Protein AF-A0A0B2UIR7-F1 (afdb_monomer)

InterPro domains:
  IPR007590 Saf4/Yju2 protein [PF04502] (21-129)
  IPR007590 Saf4/Yju2 protein [PTHR12111] (20-133)

Sequence (155 aa):
MHQRSSPVNTTTARPRGSPTRLATPFTLKCLKCSTYIHKNKRHNAFKETAHGKDYLGVPSYRFNIKCTACKQTLSILTDPKNGTYIPESGCVKVEEQLSPSLEKTADMNQNSSNRLRSESNMKDQISTLLEQSRHVSSASARLDHKDRNKDKQSS

Secondary structure (DSSP, 8-state):
----PPP-----PPPSSEEEEEE-SS-EEETTT--EE-TT-EEEEEEEEEEEEEETTEEEEEEEEE-TTT--EEEEEEETTTTEEEEEESEEEPP----TTSTTSHHHHHHHHHHHHHHHHHHHHHHHHHHHHHHHHHHHHHHHHHHHHHHTT--

Radius of gyration: 34.36 Å; Cα contacts (8 Å, |Δi|>4): 184; chains: 1; bounding box: 39×117×74 Å

Organism: NCBI:txid1354746

Structure (mmCIF, N/CA/C/O backbone):
data_AF-A0A0B2UIR7-F1
#
_entry.id   AF-A0A0B2UIR7-F1
#
loop_
_atom_site.group_PDB
_atom_site.id
_atom_site.type_symbol
_atom_site.label_atom_id
_atom_site.label_alt_id
_atom_site.label_comp_id
_atom_site.label_asym_id
_atom_site.label_entity_id
_atom_site.label_seq_id
_atom_site.pdbx_PDB_ins_code
_atom_site.Cartn_x
_atom_site.Cartn_y
_atom_site.Cartn_z
_atom_site.occupancy
_atom_site.B_iso_or_equiv
_atom_site.auth_seq_id
_atom_site.auth_comp_id
_atom_site.auth_asym_id
_atom_site.auth_atom_id
_atom_site.pdbx_PDB_model_num
ATOM 1 N N . MET A 1 1 ? 10.060 -43.716 30.519 1.00 54.44 1 MET A N 1
ATOM 2 C CA . MET A 1 1 ? 11.046 -42.768 29.955 1.00 54.44 1 MET A CA 1
ATOM 3 C C . MET A 1 1 ? 10.392 -42.062 28.775 1.00 54.44 1 MET A C 1
ATOM 5 O O . MET A 1 1 ? 10.332 -42.625 27.693 1.00 54.44 1 MET A O 1
ATOM 9 N N . HIS A 1 2 ? 9.784 -40.896 29.002 1.00 55.81 2 HIS A N 1
ATOM 10 C CA . HIS A 1 2 ? 9.060 -40.167 27.956 1.00 55.81 2 HIS A CA 1
ATOM 11 C C . HIS A 1 2 ? 10.042 -39.253 27.221 1.00 55.81 2 HIS A C 1
ATOM 13 O O . HIS A 1 2 ? 10.431 -38.212 27.751 1.00 55.81 2 HIS A O 1
ATOM 19 N N . GLN A 1 3 ? 10.476 -39.669 26.031 1.00 53.94 3 GLN A N 1
ATOM 20 C CA . GLN A 1 3 ? 11.305 -38.843 25.158 1.00 53.94 3 GLN A CA 1
ATOM 21 C C . GLN A 1 3 ? 10.465 -37.656 24.674 1.00 53.94 3 GLN A C 1
ATOM 23 O O . GLN A 1 3 ? 9.555 -37.806 23.863 1.00 53.94 3 GLN A O 1
ATOM 28 N N . ARG A 1 4 ? 10.733 -36.472 25.231 1.00 56.69 4 ARG A N 1
ATOM 29 C CA . ARG A 1 4 ? 10.180 -35.207 24.745 1.00 56.69 4 ARG A CA 1
ATOM 30 C C . ARG A 1 4 ? 10.910 -34.868 23.451 1.00 56.69 4 ARG A C 1
ATOM 32 O O . ARG A 1 4 ? 12.062 -34.449 23.487 1.00 56.69 4 ARG A O 1
ATOM 39 N N . SER A 1 5 ? 10.250 -35.093 22.324 1.00 58.84 5 SER A N 1
ATOM 40 C CA . SER A 1 5 ? 10.727 -34.690 21.005 1.00 58.84 5 SER A CA 1
ATOM 41 C C . SER A 1 5 ? 10.967 -33.176 20.980 1.00 58.84 5 SER A C 1
ATOM 43 O O . SER A 1 5 ? 10.061 -32.395 21.276 1.00 58.84 5 SER A O 1
ATOM 45 N N . SER A 1 6 ? 12.193 -32.766 20.661 1.00 63.50 6 SER A N 1
ATOM 46 C CA . SER A 1 6 ? 12.603 -31.364 20.525 1.00 63.50 6 SER A CA 1
ATOM 47 C C . SER A 1 6 ? 11.784 -30.630 19.450 1.00 63.50 6 SER A C 1
ATOM 49 O O . SER A 1 6 ? 11.455 -31.233 18.426 1.00 63.50 6 SER A O 1
ATOM 51 N N . PRO A 1 7 ? 11.471 -29.331 19.620 1.00 62.72 7 PRO A N 1
ATOM 52 C CA . PRO A 1 7 ? 10.740 -28.579 18.609 1.00 62.72 7 PRO A CA 1
ATOM 53 C C . PRO A 1 7 ? 11.620 -28.346 17.373 1.00 62.72 7 PRO A C 1
ATOM 55 O O . PRO A 1 7 ? 12.750 -27.868 17.477 1.00 62.72 7 PRO A O 1
ATOM 58 N N . VAL A 1 8 ? 11.080 -28.665 16.193 1.00 58.31 8 VAL A N 1
ATOM 59 C CA . VAL A 1 8 ? 11.652 -28.305 14.889 1.00 58.31 8 VAL A CA 1
ATOM 60 C C . VAL A 1 8 ? 11.811 -26.786 14.827 1.00 58.31 8 VAL A C 1
ATOM 62 O O . VAL A 1 8 ? 10.837 -26.030 14.859 1.00 58.31 8 VAL A O 1
ATOM 65 N N . ASN A 1 9 ? 13.063 -26.336 14.753 1.00 51.16 9 ASN A N 1
ATOM 66 C CA . ASN A 1 9 ? 13.407 -24.947 14.507 1.00 51.16 9 ASN A CA 1
ATOM 67 C C . ASN A 1 9 ? 12.990 -24.611 13.069 1.00 51.16 9 ASN A C 1
ATOM 69 O O . ASN A 1 9 ? 13.709 -24.898 12.112 1.00 51.16 9 ASN A O 1
ATOM 73 N N . THR A 1 10 ? 11.780 -24.071 12.916 1.00 49.44 10 THR A N 1
ATOM 74 C CA . THR A 1 10 ? 11.278 -23.588 11.630 1.00 49.44 10 THR A CA 1
ATOM 75 C C . THR A 1 10 ? 12.138 -22.396 11.249 1.00 49.44 10 THR A C 1
ATOM 77 O O . THR A 1 10 ? 12.001 -21.318 11.822 1.00 49.44 10 THR A O 1
ATOM 80 N N . THR A 1 11 ? 13.067 -22.600 10.319 1.00 49.75 11 THR A N 1
ATOM 81 C CA . THR A 1 11 ? 13.964 -21.569 9.805 1.00 49.75 11 THR A CA 1
ATOM 82 C C . THR A 1 11 ? 13.111 -20.469 9.171 1.00 49.75 11 THR A C 1
ATOM 84 O O . THR A 1 11 ? 12.713 -20.557 8.011 1.00 49.75 11 THR A O 1
ATOM 87 N N . THR A 1 12 ? 12.761 -19.435 9.937 1.00 54.38 12 THR A N 1
ATOM 88 C CA . THR A 1 12 ? 12.086 -18.249 9.413 1.00 54.38 12 THR A CA 1
ATOM 89 C C . THR A 1 12 ? 13.081 -17.526 8.518 1.00 54.38 12 THR A C 1
ATOM 91 O O . THR A 1 12 ? 13.896 -16.735 8.995 1.00 54.38 12 THR A O 1
ATOM 94 N N . ALA A 1 13 ? 13.061 -17.852 7.225 1.00 59.53 13 ALA A N 1
ATOM 95 C CA . ALA A 1 13 ? 13.861 -17.181 6.217 1.00 59.53 13 ALA A CA 1
ATOM 96 C C . ALA A 1 13 ? 13.640 -15.668 6.340 1.00 59.53 13 ALA A C 1
ATOM 98 O O . ALA A 1 13 ? 12.508 -15.179 6.280 1.00 59.53 13 ALA A O 1
ATOM 99 N N . ARG A 1 14 ? 14.728 -14.927 6.572 1.00 62.62 14 ARG A N 1
ATOM 100 C CA . ARG A 1 14 ? 14.702 -13.468 6.674 1.00 62.62 14 ARG A CA 1
ATOM 101 C C . ARG A 1 14 ? 14.051 -12.909 5.401 1.00 62.62 14 ARG A C 1
ATOM 103 O O . ARG A 1 14 ? 14.440 -13.335 4.311 1.00 62.62 14 ARG A O 1
ATOM 110 N N . PRO A 1 15 ? 13.076 -11.986 5.503 1.00 65.88 15 PRO A N 1
ATOM 111 C CA . PRO A 1 15 ? 12.428 -11.425 4.324 1.00 65.88 15 PRO A CA 1
ATOM 112 C C . PRO A 1 15 ? 13.494 -10.835 3.398 1.00 65.88 15 PRO A C 1
ATOM 114 O O . PRO A 1 15 ? 14.312 -10.019 3.829 1.00 65.88 15 PRO A O 1
ATOM 117 N N . ARG A 1 16 ? 13.520 -11.294 2.142 1.00 75.44 16 ARG A N 1
ATOM 118 C CA . ARG A 1 16 ? 14.488 -10.848 1.136 1.00 75.44 16 ARG A CA 1
ATOM 119 C C . ARG A 1 16 ? 14.103 -9.448 0.675 1.00 75.44 16 ARG A C 1
ATOM 121 O O . ARG A 1 16 ? 13.338 -9.282 -0.263 1.00 75.44 16 ARG A O 1
ATOM 128 N N . GLY A 1 17 ? 14.562 -8.434 1.397 1.00 86.62 17 GLY A N 1
ATOM 129 C CA . GLY A 1 17 ? 14.273 -7.048 1.058 1.00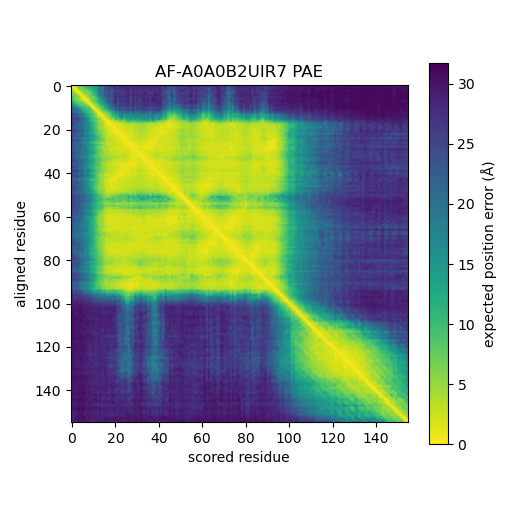 86.62 17 GLY A CA 1
ATOM 130 C C . GLY A 1 17 ? 14.695 -6.051 2.125 1.00 86.62 17 GLY A C 1
ATOM 131 O O . GLY A 1 17 ? 14.959 -6.412 3.275 1.00 86.62 17 GLY A O 1
ATOM 132 N N . SER A 1 18 ? 14.745 -4.778 1.743 1.00 93.31 18 SER A N 1
ATOM 133 C CA . SER A 1 18 ? 15.009 -3.675 2.664 1.00 93.31 18 SER A CA 1
ATOM 134 C C . SER A 1 18 ? 13.700 -3.138 3.258 1.00 93.31 18 SER A C 1
ATOM 136 O O . SER A 1 18 ? 12.690 -3.045 2.553 1.00 93.31 18 SER A O 1
ATOM 138 N N . PRO A 1 19 ? 13.667 -2.788 4.556 1.00 94.44 19 PRO A N 1
ATOM 139 C CA . PRO A 1 19 ? 12.515 -2.109 5.132 1.00 94.44 19 PRO A CA 1
ATOM 140 C C . PRO A 1 19 ? 12.379 -0.719 4.500 1.00 94.44 19 PRO A C 1
ATOM 142 O O . PRO A 1 19 ? 13.356 0.001 4.308 1.00 94.44 19 PRO A O 1
ATOM 145 N N . THR A 1 20 ? 11.163 -0.334 4.139 1.00 95.19 20 THR A N 1
ATOM 146 C CA . THR A 1 20 ? 10.848 0.965 3.536 1.00 95.19 20 THR A CA 1
ATOM 147 C C . THR A 1 20 ? 9.453 1.391 3.973 1.00 95.19 20 THR A C 1
ATOM 149 O O . THR A 1 20 ? 8.607 0.563 4.310 1.00 95.19 20 THR A O 1
ATOM 152 N N . ARG A 1 21 ? 9.193 2.696 3.981 1.00 95.31 21 ARG A N 1
ATOM 153 C CA . ARG A 1 21 ? 7.869 3.245 4.263 1.00 95.31 21 ARG A CA 1
ATOM 154 C C . ARG A 1 21 ? 7.293 3.847 2.992 1.00 95.31 21 ARG A C 1
ATOM 156 O O . ARG A 1 21 ? 7.952 4.667 2.363 1.00 95.31 21 ARG A O 1
ATOM 163 N N . LEU A 1 22 ? 6.082 3.446 2.620 1.00 95.19 22 LEU A N 1
ATOM 164 C CA . LEU A 1 22 ? 5.420 3.940 1.410 1.00 95.19 22 LEU A CA 1
ATOM 165 C C . LEU A 1 22 ? 3.926 4.170 1.629 1.00 95.19 22 LEU A C 1
ATOM 167 O O . LEU A 1 22 ? 3.345 3.660 2.591 1.00 95.19 22 LEU A O 1
ATOM 171 N N . ALA A 1 23 ? 3.324 4.957 0.743 1.00 95.62 23 ALA A N 1
ATOM 172 C CA . ALA A 1 23 ? 1.885 5.169 0.682 1.00 95.62 23 ALA A CA 1
ATOM 173 C C . ALA A 1 23 ? 1.282 4.346 -0.466 1.00 95.62 23 ALA A C 1
ATOM 175 O O . ALA A 1 23 ? 1.902 4.222 -1.521 1.00 95.62 23 ALA A O 1
ATOM 176 N N . THR A 1 24 ? 0.101 3.761 -0.267 1.00 94.00 24 THR A N 1
ATOM 177 C CA . THR A 1 24 ? -0.586 2.992 -1.316 1.00 94.00 24 THR A CA 1
ATOM 178 C C . THR A 1 24 ? -0.991 3.892 -2.492 1.00 94.00 24 THR A C 1
ATOM 180 O O . THR A 1 24 ? -1.699 4.874 -2.271 1.00 94.00 24 THR A O 1
ATOM 183 N N . PRO A 1 25 ? -0.604 3.571 -3.741 1.00 93.06 25 PRO A N 1
ATOM 184 C CA . PRO A 1 25 ? -0.908 4.415 -4.903 1.00 93.06 25 PRO A CA 1
ATOM 185 C C . PRO A 1 25 ? -2.387 4.370 -5.321 1.00 93.06 25 PRO A C 1
ATOM 187 O O . PRO A 1 25 ? -2.880 5.295 -5.954 1.00 93.06 25 PRO A O 1
ATOM 190 N N . PHE A 1 26 ? -3.111 3.308 -4.964 1.00 94.00 26 PHE A N 1
ATOM 191 C CA . PHE A 1 26 ? -4.538 3.136 -5.237 1.00 94.00 26 PHE A CA 1
ATOM 192 C C . PHE A 1 26 ? -5.215 2.362 -4.106 1.00 94.00 26 PHE A C 1
ATOM 194 O O . PHE A 1 26 ? -4.550 1.780 -3.244 1.00 94.00 26 PHE A O 1
ATOM 201 N N . THR A 1 27 ? -6.547 2.353 -4.116 1.00 94.69 27 THR A N 1
ATOM 202 C CA . THR A 1 27 ? -7.337 1.580 -3.160 1.00 94.69 27 THR A CA 1
ATOM 203 C C . THR A 1 27 ? -7.185 0.084 -3.440 1.00 94.69 27 THR A C 1
ATOM 205 O O . THR A 1 27 ? -7.456 -0.391 -4.542 1.00 94.69 27 THR A O 1
ATOM 208 N N . LEU A 1 28 ? -6.741 -0.666 -2.434 1.00 94.81 28 LEU A N 1
ATOM 209 C CA . LEU A 1 28 ? -6.569 -2.116 -2.479 1.00 94.81 28 LEU A CA 1
ATOM 210 C C . LEU A 1 28 ? -7.695 -2.803 -1.709 1.00 94.81 28 LEU A C 1
ATOM 212 O O . LEU A 1 28 ? -8.030 -2.389 -0.600 1.00 94.81 28 LEU A O 1
ATOM 216 N N . LYS A 1 29 ? -8.213 -3.911 -2.235 1.00 95.75 29 LYS A N 1
ATOM 217 C CA . LYS A 1 29 ? -9.065 -4.850 -1.495 1.00 95.75 29 LYS A CA 1
ATOM 218 C C . LYS A 1 29 ? -8.257 -6.094 -1.146 1.00 95.75 29 LYS A C 1
ATOM 220 O O . LYS A 1 29 ? -7.690 -6.729 -2.035 1.00 95.75 29 LYS A O 1
ATOM 225 N N . CYS A 1 30 ? -8.181 -6.446 0.136 1.00 96.50 30 CYS A N 1
ATOM 226 C CA . CYS A 1 30 ? -7.521 -7.677 0.569 1.00 96.50 30 CYS A CA 1
ATOM 227 C C . CYS A 1 30 ? -8.365 -8.897 0.185 1.00 96.50 30 CYS A C 1
ATOM 229 O O . CYS A 1 30 ? -9.537 -8.965 0.541 1.00 96.50 30 CYS A O 1
ATOM 231 N N . LEU A 1 31 ? -7.762 -9.891 -0.467 1.00 95.81 31 LEU A N 1
ATOM 232 C CA . LEU A 1 31 ? -8.471 -11.108 -0.878 1.00 95.81 31 LEU A CA 1
ATOM 233 C C . LEU A 1 31 ? -8.816 -12.041 0.292 1.00 95.81 31 LEU A C 1
ATOM 235 O O . LEU A 1 31 ? -9.749 -12.825 0.191 1.00 95.81 31 LEU A O 1
ATOM 239 N N . LYS A 1 32 ? -8.089 -11.953 1.415 1.00 96.19 32 LYS A N 1
ATOM 240 C CA . LYS A 1 32 ? -8.281 -12.849 2.568 1.00 96.19 32 LYS A CA 1
ATOM 241 C C . LYS A 1 32 ? -9.403 -12.412 3.511 1.00 96.19 32 LYS A C 1
ATOM 243 O O . LYS A 1 32 ? -10.144 -13.244 4.010 1.00 96.19 32 LYS A O 1
ATOM 248 N N . CYS A 1 33 ? -9.478 -11.117 3.814 1.00 96.25 33 CYS A N 1
ATOM 249 C CA . CYS A 1 33 ? -10.416 -10.567 4.804 1.00 96.25 33 CYS A CA 1
ATOM 250 C C . CYS A 1 33 ? -11.359 -9.511 4.225 1.00 96.25 33 CYS A C 1
ATOM 252 O O . CYS A 1 33 ? -12.120 -8.900 4.968 1.00 96.25 33 CYS A O 1
ATOM 254 N N . SER A 1 34 ? -11.279 -9.246 2.918 1.00 95.25 34 SER A N 1
ATOM 255 C CA . SER A 1 34 ? -12.104 -8.252 2.220 1.00 95.25 34 SER A CA 1
ATOM 256 C C . SER A 1 34 ? -12.003 -6.819 2.756 1.00 95.25 34 SER A C 1
ATOM 258 O O . SER A 1 34 ? -12.773 -5.960 2.341 1.00 95.25 34 SER A O 1
ATOM 260 N N . THR A 1 35 ? -11.039 -6.524 3.635 1.00 95.44 35 THR A N 1
ATOM 261 C CA . THR A 1 35 ? -10.779 -5.165 4.121 1.00 95.44 35 THR A CA 1
ATOM 262 C C . THR A 1 35 ? -10.195 -4.298 3.009 1.00 95.44 35 THR A C 1
ATOM 264 O O . THR A 1 35 ? -9.311 -4.735 2.262 1.00 95.44 35 THR A O 1
ATOM 267 N N . TYR A 1 36 ? -10.661 -3.054 2.942 1.00 94.88 36 TYR A N 1
ATOM 268 C CA . TYR A 1 36 ? -10.167 -2.044 2.016 1.00 94.88 36 TYR A CA 1
ATOM 269 C C . TYR A 1 36 ? -9.008 -1.256 2.633 1.00 94.88 36 TYR A C 1
ATOM 271 O O . TYR A 1 36 ? -9.052 -0.842 3.792 1.00 94.88 36 TYR A O 1
ATOM 279 N N . ILE A 1 37 ? -7.964 -1.037 1.842 1.00 94.94 37 ILE A N 1
ATOM 280 C CA . ILE A 1 37 ? -6.857 -0.137 2.148 1.00 94.94 37 ILE A CA 1
ATOM 281 C C . ILE A 1 37 ? -6.951 1.002 1.143 1.00 94.94 37 ILE A C 1
ATOM 283 O O . ILE A 1 37 ? -6.641 0.8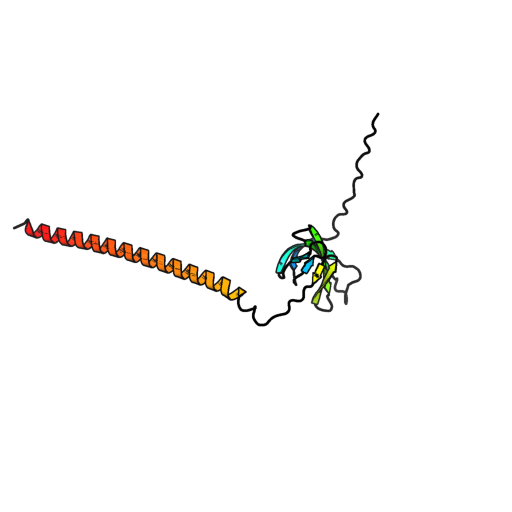22 -0.031 1.00 94.94 37 ILE A O 1
ATOM 287 N N . HIS A 1 38 ? -7.413 2.160 1.600 1.00 94.56 38 HIS A N 1
ATOM 288 C CA . HIS A 1 38 ? -7.600 3.330 0.748 1.00 94.56 38 HIS A CA 1
ATOM 289 C C . HIS A 1 38 ? -6.277 3.870 0.195 1.00 94.56 38 HIS A C 1
ATOM 291 O O . HIS A 1 38 ? -5.201 3.624 0.757 1.00 94.56 38 HIS A O 1
ATOM 297 N N . LYS A 1 39 ? -6.372 4.628 -0.904 1.00 94.00 39 LYS A N 1
ATOM 298 C CA . LYS A 1 39 ? -5.252 5.393 -1.468 1.00 94.00 39 LYS A CA 1
ATOM 299 C C . LYS A 1 39 ? -4.564 6.253 -0.402 1.00 94.00 39 LYS A C 1
ATOM 301 O O . LYS A 1 39 ? -5.198 6.734 0.537 1.00 94.00 39 LYS A O 1
ATOM 306 N N . ASN A 1 40 ? -3.259 6.444 -0.553 1.00 94.25 40 ASN A N 1
ATOM 307 C CA . ASN A 1 40 ? -2.397 7.257 0.307 1.00 94.25 40 ASN A CA 1
ATOM 308 C C . ASN A 1 40 ? -2.247 6.782 1.767 1.00 94.25 40 ASN A C 1
ATOM 310 O O . ASN A 1 40 ? -1.676 7.498 2.599 1.00 94.25 40 ASN A O 1
ATOM 314 N N . LYS A 1 41 ? -2.679 5.562 2.113 1.00 94.19 41 LYS A N 1
ATOM 315 C CA . LYS A 1 41 ? -2.426 5.000 3.447 1.00 94.19 41 LYS A CA 1
ATOM 316 C C . LYS A 1 41 ? -0.942 4.646 3.584 1.00 94.19 41 LYS A C 1
ATOM 318 O O . LYS A 1 41 ? -0.382 3.949 2.744 1.00 94.19 41 LYS A O 1
ATOM 323 N N . ARG A 1 42 ? -0.293 5.126 4.651 1.00 95.50 42 ARG A N 1
ATOM 324 C CA . ARG A 1 42 ? 1.133 4.876 4.929 1.00 95.50 42 ARG A CA 1
ATOM 325 C C . ARG A 1 42 ? 1.338 3.505 5.577 1.00 95.50 42 ARG A C 1
ATOM 327 O O . ARG A 1 42 ? 0.711 3.212 6.595 1.00 95.50 42 ARG A O 1
ATOM 334 N N . HIS A 1 43 ? 2.271 2.718 5.047 1.00 95.00 43 HIS A N 1
ATOM 335 C CA . HIS A 1 43 ? 2.616 1.387 5.543 1.00 95.00 43 HIS A CA 1
ATOM 336 C C . HIS A 1 43 ? 4.122 1.210 5.718 1.00 95.00 43 HIS A C 1
ATOM 338 O O . HIS A 1 43 ? 4.919 1.752 4.953 1.00 95.00 43 HIS A O 1
ATOM 344 N N . ASN A 1 44 ? 4.489 0.386 6.697 1.00 94.38 44 ASN A N 1
ATOM 345 C CA . ASN A 1 44 ? 5.819 -0.207 6.768 1.00 94.38 44 ASN A CA 1
ATOM 346 C C . ASN A 1 44 ? 5.820 -1.426 5.842 1.00 94.38 44 ASN A C 1
ATOM 348 O O . ASN A 1 44 ? 5.013 -2.342 6.025 1.00 94.38 44 ASN A O 1
ATOM 352 N N . ALA A 1 45 ? 6.690 -1.413 4.845 1.00 94.19 45 ALA A N 1
ATOM 353 C CA . ALA A 1 45 ? 6.758 -2.417 3.799 1.00 94.19 45 ALA A CA 1
ATOM 354 C C . ALA A 1 45 ? 8.185 -2.944 3.641 1.00 94.19 45 ALA A C 1
ATOM 356 O O . ALA A 1 45 ? 9.149 -2.336 4.109 1.00 94.19 45 ALA A O 1
ATOM 357 N N . PHE A 1 46 ? 8.314 -4.071 2.951 1.00 94.06 46 PHE A N 1
ATOM 358 C CA . PHE A 1 46 ? 9.607 -4.591 2.514 1.00 94.06 46 PHE A CA 1
ATOM 359 C C . PHE A 1 46 ? 9.730 -4.432 1.006 1.00 94.06 46 PHE A C 1
ATOM 361 O O . PHE A 1 46 ? 8.849 -4.881 0.273 1.00 94.06 46 PHE A O 1
ATOM 368 N N . LYS A 1 47 ? 10.808 -3.786 0.564 1.00 94.25 47 LYS A N 1
ATOM 369 C CA . LYS A 1 47 ? 11.175 -3.626 -0.841 1.00 94.25 47 LYS A CA 1
ATOM 370 C C . LYS A 1 47 ? 12.068 -4.793 -1.257 1.00 94.25 47 LYS A C 1
ATOM 372 O O . LYS A 1 47 ? 13.163 -4.952 -0.722 1.00 94.25 47 LYS A O 1
ATOM 377 N N . GLU A 1 48 ? 11.609 -5.577 -2.217 1.00 93.75 48 GLU A N 1
ATOM 378 C CA . GLU A 1 48 ? 12.334 -6.674 -2.858 1.00 93.75 48 GLU A CA 1
ATOM 379 C C . GLU A 1 48 ? 12.578 -6.327 -4.334 1.00 93.75 48 GLU A C 1
ATOM 381 O O . GLU A 1 48 ? 11.746 -5.683 -4.977 1.00 93.75 48 GLU A O 1
ATOM 386 N N . THR A 1 49 ? 13.721 -6.732 -4.887 1.00 91.81 49 THR A N 1
ATOM 387 C CA . THR A 1 49 ? 13.982 -6.611 -6.328 1.00 91.81 49 THR A CA 1
ATOM 388 C C . THR A 1 49 ? 13.275 -7.748 -7.058 1.00 91.81 49 THR A C 1
ATOM 390 O O . THR A 1 49 ? 13.503 -8.920 -6.758 1.00 91.81 49 THR A O 1
ATOM 393 N N . ALA A 1 50 ? 12.408 -7.420 -8.015 1.00 89.31 50 ALA A N 1
ATOM 394 C CA . ALA A 1 50 ? 11.716 -8.415 -8.822 1.00 89.31 50 ALA A CA 1
ATOM 395 C C . ALA A 1 50 ? 12.606 -8.833 -10.002 1.00 89.31 50 ALA A C 1
ATOM 397 O O . ALA A 1 50 ? 12.701 -8.126 -11.004 1.00 89.31 50 ALA A O 1
ATOM 398 N N . HIS A 1 51 ? 13.271 -9.981 -9.873 1.00 84.38 51 HIS A N 1
ATOM 399 C CA . HIS A 1 51 ? 14.088 -10.556 -10.944 1.00 84.38 51 HIS A CA 1
ATOM 400 C C . HIS A 1 51 ? 13.206 -11.017 -12.121 1.00 84.38 51 HIS A C 1
ATOM 402 O O . HIS A 1 51 ? 12.189 -11.676 -11.898 1.00 84.38 51 HIS A O 1
ATOM 408 N N . GLY A 1 52 ? 13.589 -10.672 -13.357 1.00 81.56 52 GLY A N 1
ATOM 409 C CA . GLY A 1 52 ? 12.888 -11.073 -14.587 1.00 81.56 52 GLY A CA 1
ATOM 410 C C . GLY A 1 52 ? 11.715 -10.177 -15.000 1.00 81.56 52 GLY A C 1
ATOM 411 O O . GLY A 1 52 ? 10.951 -10.547 -15.888 1.00 81.56 52 GLY A O 1
ATOM 412 N N . LYS A 1 53 ? 11.538 -9.023 -14.345 1.00 79.62 53 LYS A N 1
ATOM 413 C CA . LYS A 1 53 ? 10.549 -7.990 -14.717 1.00 79.62 53 LYS A CA 1
ATOM 414 C C . LYS A 1 53 ? 11.204 -6.644 -15.026 1.00 79.62 53 LYS A C 1
ATOM 416 O O . LYS A 1 53 ? 10.566 -5.601 -14.928 1.00 79.62 53 LYS A O 1
ATOM 421 N N . ASP A 1 54 ? 12.493 -6.653 -15.308 1.00 85.56 54 ASP A N 1
ATOM 422 C CA . ASP A 1 54 ? 13.261 -5.495 -15.731 1.00 85.56 54 ASP A CA 1
ATOM 423 C C . ASP A 1 54 ? 12.830 -5.020 -17.125 1.00 85.56 54 ASP A C 1
ATOM 425 O O . ASP A 1 54 ? 12.465 -5.808 -17.997 1.00 85.56 54 ASP A O 1
ATOM 429 N N . TYR A 1 55 ? 12.840 -3.704 -17.321 1.00 89.19 55 TYR A N 1
ATOM 430 C CA . TYR A 1 55 ? 12.488 -3.080 -18.595 1.00 89.19 55 TYR A CA 1
ATOM 431 C C . TYR A 1 55 ? 13.595 -2.119 -19.001 1.00 89.19 55 TYR A C 1
ATOM 433 O O . TYR A 1 55 ? 13.877 -1.168 -18.275 1.00 89.19 55 TYR A O 1
ATOM 441 N N . LEU A 1 56 ? 14.227 -2.372 -20.152 1.00 90.06 56 LEU A N 1
ATOM 442 C CA . LEU A 1 56 ? 15.316 -1.547 -20.697 1.00 90.06 56 LEU A CA 1
ATOM 443 C C . LEU A 1 56 ? 16.442 -1.262 -19.675 1.00 90.06 56 LEU A C 1
ATOM 445 O O . LEU A 1 56 ? 16.993 -0.167 -19.635 1.00 90.06 56 LEU A O 1
ATOM 449 N N . GLY A 1 57 ? 16.760 -2.238 -18.815 1.00 87.69 57 GLY A N 1
ATOM 450 C CA . GLY A 1 57 ? 17.781 -2.103 -17.767 1.00 87.69 57 GLY A CA 1
ATOM 451 C C . GLY A 1 57 ? 17.312 -1.414 -16.478 1.00 87.69 57 GLY A C 1
ATOM 452 O O . GLY A 1 57 ? 18.088 -1.308 -15.529 1.00 87.69 57 GLY A O 1
ATOM 453 N N . VAL A 1 58 ? 16.049 -0.984 -16.395 1.00 92.50 58 VAL A N 1
ATOM 454 C CA . VAL A 1 58 ? 15.455 -0.452 -15.162 1.00 92.50 58 VAL A CA 1
ATOM 455 C C . VAL A 1 58 ? 14.891 -1.606 -14.324 1.00 92.50 58 VAL A C 1
ATOM 457 O O . VAL A 1 58 ? 14.027 -2.346 -14.809 1.00 92.50 58 VAL A O 1
ATOM 460 N N . PRO A 1 59 ? 15.337 -1.781 -13.065 1.00 90.94 59 PRO A N 1
ATOM 461 C CA . PRO A 1 59 ? 14.854 -2.854 -12.209 1.00 90.94 59 PRO A CA 1
ATOM 462 C C . PRO A 1 59 ? 13.439 -2.569 -11.693 1.00 90.94 59 PRO A C 1
ATOM 464 O O . PRO A 1 59 ? 13.144 -1.485 -11.188 1.00 90.94 59 PRO A O 1
ATOM 467 N N . SER A 1 60 ? 12.587 -3.589 -11.736 1.00 94.19 60 SER A N 1
ATOM 468 C CA . SER A 1 60 ? 11.268 -3.559 -11.104 1.00 94.19 60 SER A CA 1
ATOM 469 C C . SER A 1 60 ? 11.353 -3.934 -9.628 1.00 94.19 60 SER A C 1
ATOM 471 O O . SER A 1 60 ? 12.124 -4.809 -9.223 1.00 94.19 60 SER A O 1
ATOM 473 N N . TYR A 1 61 ? 10.526 -3.291 -8.807 1.00 94.00 61 TYR A N 1
ATOM 474 C CA . TYR A 1 61 ? 10.480 -3.532 -7.368 1.00 94.00 61 TYR A CA 1
ATOM 475 C C . TYR A 1 61 ? 9.146 -4.125 -6.945 1.00 94.00 61 TYR A C 1
ATOM 477 O O . TYR A 1 61 ? 8.088 -3.742 -7.443 1.00 94.00 61 TYR A O 1
ATOM 485 N N . ARG A 1 62 ? 9.212 -5.038 -5.981 1.00 95.12 62 ARG A N 1
ATOM 486 C CA . ARG A 1 62 ? 8.071 -5.621 -5.288 1.00 95.12 62 ARG A CA 1
ATOM 487 C C . ARG A 1 62 ? 8.016 -5.064 -3.875 1.00 95.12 62 ARG A C 1
ATOM 489 O O . ARG A 1 62 ? 8.988 -5.149 -3.128 1.00 95.12 62 ARG A O 1
ATOM 496 N N . PHE A 1 63 ? 6.872 -4.518 -3.493 1.00 95.44 63 PHE A N 1
ATOM 497 C CA . PHE A 1 63 ? 6.634 -4.027 -2.144 1.00 95.44 63 PHE A CA 1
ATOM 498 C C . PHE A 1 63 ? 5.651 -4.932 -1.422 1.00 95.44 63 PHE A C 1
ATOM 500 O O . PHE A 1 63 ? 4.502 -5.083 -1.835 1.00 95.44 63 PHE A O 1
ATOM 507 N N . ASN A 1 64 ? 6.112 -5.502 -0.315 1.00 95.12 64 ASN A N 1
ATOM 508 C CA . ASN A 1 64 ? 5.335 -6.378 0.546 1.00 95.12 64 ASN A CA 1
ATOM 509 C C . ASN A 1 64 ? 4.769 -5.568 1.717 1.00 95.12 64 ASN A C 1
ATOM 511 O O . ASN A 1 64 ? 5.511 -5.137 2.604 1.00 95.12 64 ASN A O 1
ATOM 515 N N . ILE A 1 65 ? 3.455 -5.365 1.715 1.00 95.00 65 ILE A N 1
ATOM 516 C CA . ILE A 1 65 ? 2.694 -4.613 2.717 1.00 95.00 65 ILE A CA 1
ATOM 517 C C . ILE A 1 65 ? 1.889 -5.598 3.566 1.00 95.00 65 ILE A C 1
ATOM 519 O O . ILE A 1 65 ? 1.349 -6.570 3.050 1.00 95.00 65 ILE A O 1
ATOM 523 N N . LYS A 1 66 ? 1.753 -5.351 4.871 1.00 94.31 66 LYS A N 1
ATOM 524 C CA . LYS A 1 66 ? 0.865 -6.152 5.730 1.00 94.31 66 LYS A CA 1
ATOM 525 C C . LYS A 1 66 ? -0.536 -5.548 5.782 1.00 94.31 66 LYS A C 1
ATOM 527 O O . LYS A 1 66 ? -0.688 -4.351 6.032 1.00 94.31 66 LYS A O 1
ATOM 532 N N . CYS A 1 67 ? -1.556 -6.386 5.603 1.00 95.25 67 CYS A N 1
ATOM 533 C CA . CYS A 1 67 ? -2.945 -6.003 5.835 1.00 95.25 67 CYS A CA 1
ATOM 534 C C . CYS A 1 67 ? -3.158 -5.596 7.303 1.00 95.25 67 CYS A C 1
ATOM 536 O O . CYS A 1 67 ? -2.671 -6.264 8.215 1.00 95.25 67 CYS A O 1
ATOM 538 N N . THR A 1 68 ? -3.916 -4.525 7.536 1.00 92.12 68 THR A N 1
ATOM 539 C CA . THR A 1 68 ? -4.207 -4.006 8.882 1.00 92.12 68 THR A CA 1
ATOM 540 C C . THR A 1 68 ? -5.088 -4.941 9.708 1.00 92.12 68 THR A C 1
ATOM 542 O O . THR A 1 68 ? -4.911 -5.006 10.918 1.00 92.12 68 THR A O 1
ATOM 545 N N . ALA A 1 69 ? -5.999 -5.682 9.068 1.00 94.31 69 ALA A N 1
ATOM 546 C CA . ALA A 1 69 ? -6.922 -6.589 9.747 1.00 94.31 69 ALA A CA 1
ATOM 547 C C . ALA A 1 69 ? -6.323 -7.994 9.934 1.00 94.31 69 ALA A C 1
ATOM 549 O O . ALA A 1 69 ? -6.090 -8.441 11.052 1.00 94.31 69 ALA A O 1
ATOM 550 N N . CYS A 1 70 ? -6.023 -8.693 8.835 1.00 94.31 70 CYS A N 1
ATOM 551 C CA . CYS A 1 70 ? -5.620 -10.105 8.881 1.00 94.31 70 CYS A CA 1
ATOM 552 C C . CYS A 1 70 ? -4.102 -10.346 8.879 1.00 94.31 70 CYS A C 1
ATOM 554 O O . CYS A 1 70 ? -3.675 -11.501 8.855 1.00 94.31 70 CYS A O 1
ATOM 556 N N . LYS A 1 71 ? -3.283 -9.282 8.842 1.00 94.06 71 LYS A N 1
ATOM 557 C CA . LYS A 1 71 ? -1.806 -9.337 8.785 1.00 94.06 71 LYS A CA 1
ATOM 558 C C . LYS A 1 71 ? -1.226 -10.137 7.606 1.00 94.06 71 LYS A C 1
ATOM 560 O O . LYS A 1 71 ? -0.023 -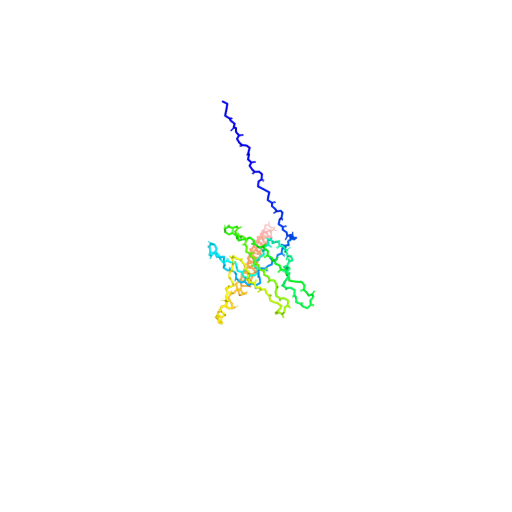10.383 7.577 1.00 94.06 71 LYS A O 1
ATOM 565 N N . GLN A 1 72 ? -2.051 -10.500 6.622 1.00 94.94 72 GLN A N 1
ATOM 566 C CA . GLN A 1 72 ? -1.621 -11.141 5.381 1.00 94.94 72 GLN A CA 1
ATOM 567 C C . GLN A 1 72 ? -0.701 -10.204 4.592 1.00 94.94 72 GLN A C 1
ATOM 569 O O . GLN A 1 72 ? -0.950 -8.997 4.533 1.00 94.94 72 GLN A O 1
ATOM 574 N N . THR A 1 73 ? 0.334 -10.765 3.970 1.00 93.56 73 THR A N 1
ATOM 575 C CA . THR A 1 73 ? 1.209 -10.036 3.048 1.00 93.56 73 THR A CA 1
ATOM 576 C C . THR A 1 73 ? 0.488 -9.783 1.726 1.00 93.56 73 THR A C 1
ATOM 578 O O . THR A 1 73 ? -0.058 -10.705 1.124 1.00 93.56 73 THR A O 1
ATOM 581 N N . LEU A 1 74 ? 0.489 -8.525 1.301 1.00 95.12 74 LEU A N 1
ATOM 582 C CA . LEU A 1 74 ? -0.031 -8.026 0.037 1.00 95.12 74 LEU A CA 1
ATOM 583 C C . LEU A 1 74 ? 1.156 -7.502 -0.770 1.00 95.12 74 LEU A C 1
ATOM 585 O O . LEU A 1 74 ? 1.947 -6.720 -0.236 1.00 95.12 74 LEU A O 1
ATOM 589 N N . SER A 1 75 ? 1.275 -7.904 -2.029 1.00 94.69 75 SER A N 1
ATOM 590 C CA . SER A 1 75 ? 2.415 -7.549 -2.877 1.00 94.69 75 SER A CA 1
ATOM 591 C C . SER A 1 75 ? 1.970 -6.660 -4.031 1.00 94.69 75 SER A C 1
ATOM 593 O O . SER A 1 75 ? 1.047 -7.008 -4.773 1.00 94.69 75 SER A O 1
ATOM 595 N N . ILE A 1 76 ? 2.639 -5.518 -4.182 1.00 95.19 76 ILE A N 1
ATOM 596 C CA . ILE A 1 76 ? 2.494 -4.616 -5.332 1.00 95.19 76 ILE A CA 1
ATOM 597 C C . ILE A 1 76 ? 3.822 -4.539 -6.084 1.00 95.19 76 ILE A C 1
ATOM 599 O O . ILE A 1 76 ? 4.885 -4.483 -5.464 1.00 95.19 76 ILE A O 1
ATOM 603 N N . LEU A 1 77 ? 3.761 -4.535 -7.408 1.00 94.69 77 LEU A N 1
ATOM 604 C CA . LEU A 1 77 ? 4.910 -4.443 -8.298 1.00 94.69 77 LEU A CA 1
ATOM 605 C C . LEU A 1 77 ? 4.943 -3.065 -8.967 1.00 94.69 77 LEU A C 1
ATOM 607 O O . LEU A 1 77 ? 3.900 -2.539 -9.345 1.00 94.69 77 LEU A O 1
ATOM 611 N N . THR A 1 78 ? 6.126 -2.488 -9.141 1.00 95.12 78 THR A N 1
ATOM 612 C CA . THR A 1 78 ? 6.333 -1.342 -10.035 1.00 95.12 78 THR A CA 1
ATOM 613 C C . THR A 1 78 ? 6.458 -1.813 -11.481 1.00 95.12 78 THR A C 1
ATOM 615 O O . THR A 1 78 ? 7.237 -2.721 -11.754 1.00 95.12 78 THR A O 1
ATOM 618 N N . ASP A 1 79 ? 5.729 -1.174 -12.394 1.00 93.38 79 ASP A N 1
ATOM 619 C CA . ASP A 1 79 ? 5.874 -1.334 -13.839 1.00 93.38 79 ASP A CA 1
ATOM 620 C C . ASP A 1 79 ? 6.632 -0.126 -14.431 1.00 93.38 79 ASP A C 1
ATOM 622 O O . ASP A 1 79 ? 6.042 0.948 -14.603 1.00 93.38 79 ASP A O 1
ATOM 626 N N . PRO A 1 80 ? 7.936 -0.269 -14.731 1.00 92.94 80 PRO A N 1
ATOM 627 C CA . PRO A 1 80 ? 8.762 0.801 -15.291 1.00 92.94 80 PRO A CA 1
ATOM 628 C C . PRO A 1 80 ? 8.339 1.234 -16.700 1.00 92.94 80 PRO A C 1
ATOM 630 O O . PRO A 1 80 ? 8.636 2.363 -17.082 1.00 92.94 80 PRO A O 1
ATOM 633 N N . LYS A 1 81 ? 7.630 0.394 -17.467 1.00 91.25 81 LYS A N 1
ATOM 634 C CA . LYS A 1 81 ? 7.188 0.751 -18.824 1.00 91.25 81 LYS A CA 1
ATOM 635 C C . LYS A 1 81 ? 6.073 1.796 -18.799 1.00 91.25 81 LYS A C 1
ATOM 637 O O . LYS A 1 81 ? 6.088 2.730 -19.591 1.00 91.25 81 LYS A O 1
ATOM 642 N N . ASN A 1 82 ? 5.117 1.624 -17.886 1.00 91.12 82 ASN A N 1
ATOM 643 C CA . ASN A 1 82 ? 3.932 2.478 -17.766 1.00 91.12 82 ASN A CA 1
ATOM 644 C C . ASN A 1 82 ? 4.027 3.487 -16.606 1.00 91.12 82 ASN A C 1
ATOM 646 O O . ASN A 1 82 ? 3.077 4.226 -16.354 1.00 91.12 82 ASN A O 1
ATOM 650 N N . GLY A 1 83 ? 5.116 3.469 -15.830 1.00 90.81 83 GLY A N 1
ATOM 651 C CA . GLY A 1 83 ? 5.281 4.313 -14.640 1.00 90.81 83 GLY A CA 1
ATOM 652 C C . GLY A 1 83 ? 4.223 4.074 -13.554 1.00 90.81 83 GLY A C 1
ATOM 653 O O . GLY A 1 83 ? 3.958 4.955 -12.739 1.00 90.81 83 GLY A O 1
ATOM 654 N N . THR A 1 84 ? 3.584 2.903 -13.551 1.00 91.94 84 THR A N 1
ATOM 655 C CA . THR A 1 84 ? 2.414 2.599 -12.714 1.00 91.94 84 THR A CA 1
ATOM 656 C C . THR A 1 84 ? 2.713 1.421 -11.785 1.00 91.94 84 THR A C 1
ATOM 658 O O . THR A 1 84 ? 3.647 0.657 -12.007 1.00 91.94 84 THR A O 1
ATOM 661 N N . TYR A 1 85 ? 1.935 1.261 -10.714 1.00 94.19 85 TYR A N 1
ATOM 662 C CA . TYR A 1 85 ? 2.012 0.088 -9.839 1.00 94.19 85 TYR A CA 1
ATOM 663 C C . TYR A 1 85 ? 0.916 -0.925 -10.187 1.00 94.19 85 TYR A C 1
ATOM 665 O O . TYR A 1 85 ? -0.212 -0.546 -10.498 1.00 94.19 85 TYR A O 1
ATOM 673 N N . ILE A 1 86 ? 1.225 -2.215 -10.081 1.00 94.56 86 ILE A N 1
ATOM 674 C CA . ILE A 1 86 ? 0.321 -3.321 -10.411 1.00 94.56 86 ILE A CA 1
ATOM 675 C C . ILE A 1 86 ? 0.191 -4.240 -9.186 1.00 94.56 86 ILE A C 1
ATOM 677 O O . ILE A 1 86 ? 1.208 -4.591 -8.582 1.00 94.56 86 ILE A O 1
ATOM 681 N N . PRO A 1 87 ? -1.028 -4.635 -8.771 1.00 94.94 87 PRO A N 1
ATOM 682 C CA . PRO A 1 87 ? -1.193 -5.628 -7.713 1.00 94.94 87 PRO A CA 1
ATOM 683 C C . PRO A 1 87 ? -0.740 -7.008 -8.209 1.00 94.94 87 PRO A C 1
ATOM 685 O O . PRO A 1 87 ? -1.145 -7.443 -9.283 1.00 94.94 87 PRO A O 1
ATOM 688 N N . GLU A 1 88 ? 0.097 -7.700 -7.435 1.00 92.38 88 GLU A N 1
ATOM 689 C CA . GLU A 1 88 ? 0.642 -9.011 -7.819 1.00 92.38 88 GLU A CA 1
ATOM 690 C C . GLU A 1 88 ? 0.060 -10.155 -6.980 1.00 92.38 88 GLU A C 1
ATOM 692 O O . GLU A 1 88 ? -0.261 -11.210 -7.518 1.00 92.38 88 GLU A O 1
ATOM 697 N N . SER A 1 89 ? -0.068 -9.995 -5.657 1.00 93.06 89 SER A N 1
ATOM 698 C CA . SER A 1 89 ? -0.525 -11.087 -4.781 1.00 93.06 89 SER A CA 1
ATOM 699 C C . SER A 1 89 ? -1.264 -10.597 -3.541 1.00 93.06 89 SER A C 1
ATOM 701 O O . SER A 1 89 ? -0.876 -9.622 -2.899 1.00 93.06 89 SER A O 1
ATOM 703 N N . GLY A 1 90 ? -2.335 -11.310 -3.180 1.00 92.25 90 GLY A N 1
ATOM 704 C CA . GLY A 1 90 ? -3.107 -11.094 -1.949 1.00 92.25 90 GLY A CA 1
ATOM 705 C C . GLY A 1 90 ? -4.066 -9.899 -1.972 1.00 92.25 90 GLY A C 1
ATOM 706 O O . GLY A 1 90 ? -4.855 -9.736 -1.035 1.00 92.25 90 GLY A O 1
ATOM 707 N N . CYS A 1 91 ? -4.045 -9.084 -3.025 1.00 95.19 91 CYS A N 1
ATOM 708 C CA . CYS A 1 91 ? -4.883 -7.900 -3.165 1.00 95.19 91 CYS A CA 1
ATOM 709 C C . CYS A 1 91 ? -5.339 -7.664 -4.607 1.00 95.19 91 CYS A C 1
ATOM 711 O O . CYS A 1 91 ? -4.717 -8.129 -5.557 1.00 95.19 91 CYS A O 1
ATOM 713 N N . VAL A 1 92 ? -6.424 -6.902 -4.747 1.00 95.25 92 VAL A N 1
ATOM 714 C CA . VAL A 1 92 ? -6.960 -6.433 -6.032 1.00 95.25 92 VAL A CA 1
ATOM 715 C C . VAL A 1 92 ? -7.083 -4.912 -5.989 1.00 95.25 92 VAL A C 1
ATOM 717 O O . VAL A 1 92 ? -7.440 -4.348 -4.950 1.00 95.25 92 VAL A O 1
ATOM 720 N N . LYS A 1 93 ? -6.768 -4.248 -7.105 1.00 94.81 93 LYS A N 1
ATOM 721 C CA . LYS A 1 93 ? -7.000 -2.810 -7.286 1.00 94.81 93 LYS A CA 1
ATOM 722 C C . LYS A 1 93 ? -8.501 -2.563 -7.402 1.00 94.81 93 LYS A C 1
ATOM 724 O O . LYS A 1 93 ? -9.158 -3.165 -8.243 1.00 94.81 93 LYS A O 1
ATOM 729 N N . VAL A 1 94 ? -9.024 -1.663 -6.581 1.00 93.12 94 VAL A N 1
ATOM 730 C CA . VAL A 1 94 ? -10.376 -1.128 -6.750 1.00 93.12 94 VAL A CA 1
ATOM 731 C C . VAL A 1 94 ? -10.274 0.086 -7.662 1.00 93.12 94 VAL A C 1
ATOM 733 O O . VAL A 1 94 ? -9.503 1.006 -7.386 1.00 93.12 94 VAL A O 1
ATOM 736 N N . GLU A 1 95 ?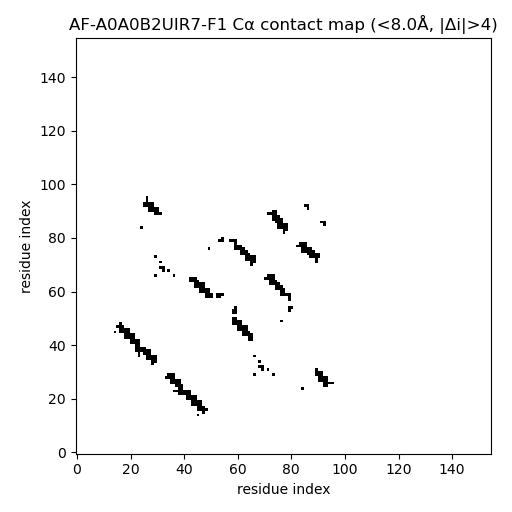 -11.022 0.070 -8.758 1.00 86.69 95 GLU A N 1
ATOM 737 C CA . GLU A 1 95 ? -11.156 1.224 -9.637 1.00 86.69 95 GLU A CA 1
ATOM 738 C C . GLU A 1 95 ? -12.157 2.201 -9.017 1.00 86.69 95 GLU A C 1
ATOM 740 O O . GLU A 1 95 ? -13.310 1.858 -8.759 1.00 86.69 95 GLU A O 1
ATOM 745 N N . GLU A 1 96 ? -11.685 3.400 -8.684 1.00 77.56 96 GLU A N 1
ATOM 746 C CA . GLU A 1 96 ? -12.529 4.456 -8.136 1.00 77.56 96 GLU A CA 1
ATOM 747 C C . GLU A 1 96 ? -13.294 5.075 -9.307 1.00 77.56 96 GLU A C 1
ATOM 749 O O . GLU A 1 96 ? -12.743 5.865 -10.070 1.00 77.56 96 GLU A O 1
ATOM 754 N N . GLN A 1 97 ? -14.551 4.669 -9.489 1.00 72.75 97 GLN A N 1
ATOM 755 C CA . GLN A 1 97 ? -15.456 5.360 -10.401 1.00 72.75 97 GLN A CA 1
ATOM 756 C C . GLN A 1 97 ? -15.662 6.771 -9.845 1.00 72.75 97 GLN A C 1
ATOM 758 O O . GLN A 1 97 ? -16.334 6.942 -8.826 1.00 72.75 97 GLN A O 1
ATOM 763 N N . LEU A 1 98 ? -15.049 7.780 -10.471 1.00 61.91 98 LEU A N 1
ATOM 764 C CA . LEU A 1 98 ? -15.324 9.179 -10.154 1.00 61.91 98 LEU A CA 1
ATOM 765 C C . LEU A 1 98 ? -16.783 9.463 -10.520 1.00 61.91 98 LEU A C 1
ATOM 767 O O . LEU A 1 98 ? -17.103 9.819 -11.651 1.00 61.91 98 LEU A O 1
ATOM 771 N N . SER A 1 99 ? -17.688 9.316 -9.555 1.00 58.72 99 SER A N 1
ATOM 772 C CA . SER A 1 99 ? -18.960 10.016 -9.635 1.00 58.72 99 SER A CA 1
ATOM 773 C C . SER A 1 99 ? -18.647 11.511 -9.450 1.00 58.72 99 SER A C 1
ATOM 775 O O . SER A 1 99 ? -18.107 11.865 -8.395 1.00 58.72 99 SER A O 1
ATOM 777 N N . PRO A 1 100 ? -18.978 12.399 -10.404 1.00 58.03 100 PRO A N 1
ATOM 778 C CA . PRO A 1 100 ? -18.594 13.820 -10.384 1.00 58.03 100 PRO A CA 1
ATOM 779 C C . PRO A 1 100 ? -19.147 14.638 -9.195 1.00 58.03 100 PRO A C 1
ATOM 781 O O . PRO A 1 100 ? -18.896 15.835 -9.082 1.00 58.03 100 PRO A O 1
ATOM 784 N N . SER A 1 101 ? -19.904 14.020 -8.287 1.00 56.88 101 SER A N 1
ATOM 785 C CA . SER A 1 101 ? -20.579 14.688 -7.172 1.00 56.88 101 SER A CA 1
ATOM 786 C C . SER A 1 101 ? -19.791 14.712 -5.851 1.00 56.88 101 SER A C 1
ATOM 788 O O . SER A 1 101 ? -20.167 15.473 -4.962 1.00 56.88 101 SER A O 1
ATOM 790 N N . LEU A 1 102 ? -18.719 13.922 -5.682 1.00 54.41 102 LEU A N 1
ATOM 791 C CA . LEU A 1 102 ? -18.085 13.699 -4.363 1.00 54.41 102 LEU A CA 1
ATOM 792 C C . LEU A 1 102 ? -16.783 14.476 -4.099 1.00 54.41 102 LEU A C 1
ATOM 794 O O . LEU A 1 102 ? -16.396 14.617 -2.941 1.00 54.41 102 LEU A O 1
ATOM 798 N N . GLU A 1 103 ? -16.127 15.039 -5.114 1.00 53.47 103 GLU A N 1
ATOM 799 C CA . GLU A 1 103 ? -14.837 15.736 -4.936 1.00 53.47 103 GLU A CA 1
ATOM 800 C C . GLU A 1 103 ? -14.949 17.062 -4.157 1.00 53.47 103 GLU A C 1
ATOM 802 O O . GLU A 1 103 ? -13.955 17.580 -3.658 1.00 53.47 103 GLU A O 1
ATOM 807 N N . LYS A 1 104 ? -16.161 17.599 -3.969 1.00 51.41 104 LYS A N 1
ATOM 808 C CA . LYS A 1 104 ? -16.381 18.882 -3.276 1.00 51.41 104 LYS A CA 1
ATOM 809 C C . LYS A 1 104 ? -16.427 18.797 -1.745 1.00 51.41 104 LYS A C 1
ATOM 811 O O . LYS A 1 104 ? -16.430 19.841 -1.100 1.00 51.41 104 LYS A O 1
ATOM 816 N N . THR A 1 105 ? -16.501 17.613 -1.132 1.00 50.38 105 THR A N 1
ATOM 817 C CA . THR A 1 105 ? -16.871 17.506 0.298 1.00 50.38 105 THR A CA 1
ATOM 818 C C . THR A 1 105 ? -15.692 17.356 1.263 1.00 50.38 105 THR A C 1
ATOM 820 O O . THR A 1 105 ? -15.796 17.799 2.406 1.00 50.38 105 THR A O 1
ATOM 823 N N . ALA A 1 106 ? -14.559 16.788 0.833 1.00 52.66 106 ALA A N 1
ATOM 824 C CA . ALA A 1 106 ? -13.425 16.528 1.728 1.00 52.66 106 ALA A CA 1
ATOM 825 C C . ALA A 1 106 ? -12.602 17.792 2.044 1.00 52.66 106 ALA A C 1
ATOM 827 O O . ALA A 1 106 ? -12.326 18.063 3.212 1.00 52.66 106 ALA A O 1
ATOM 828 N N . ASP A 1 107 ? -12.282 18.608 1.034 1.00 51.56 107 ASP A N 1
ATOM 829 C CA . ASP A 1 107 ? -11.555 19.876 1.224 1.00 51.56 107 ASP A CA 1
ATOM 830 C C . ASP A 1 107 ? -12.404 20.942 1.942 1.00 51.56 107 ASP A C 1
ATOM 832 O O . ASP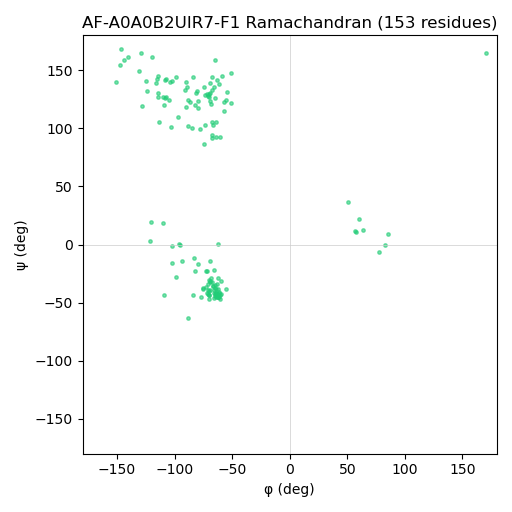 A 1 107 ? -11.901 21.734 2.741 1.00 51.56 107 ASP A O 1
ATOM 836 N N . MET A 1 108 ? -13.726 20.923 1.737 1.00 49.09 108 MET A N 1
ATOM 837 C CA . MET A 1 108 ? -14.639 21.875 2.378 1.00 49.09 108 MET A CA 1
ATOM 838 C C . MET A 1 108 ? -14.778 21.657 3.889 1.00 49.09 108 MET A C 1
ATOM 840 O O . MET A 1 108 ? -14.941 22.632 4.621 1.00 49.09 108 MET A O 1
ATOM 844 N N . ASN A 1 109 ? -14.683 20.415 4.378 1.00 54.34 109 ASN A N 1
ATOM 845 C CA . ASN A 1 109 ? -14.891 20.097 5.796 1.00 54.34 109 ASN A CA 1
ATOM 846 C C . ASN A 1 109 ? -13.698 20.504 6.688 1.00 54.34 109 ASN A C 1
ATOM 848 O O . ASN A 1 109 ? -13.868 21.000 7.802 1.00 54.34 109 ASN A O 1
ATOM 852 N N . GLN A 1 110 ? -12.465 20.355 6.191 1.00 56.03 110 GLN A N 1
ATOM 853 C CA . GLN A 1 110 ? -11.271 20.768 6.939 1.00 56.03 110 GLN A CA 1
ATOM 854 C C . GLN A 1 110 ? -11.183 22.303 7.040 1.00 56.03 110 GLN A C 1
ATOM 856 O O . GLN A 1 110 ? -10.854 22.849 8.096 1.00 56.03 110 GLN A O 1
ATOM 861 N N . ASN A 1 111 ? -11.517 23.004 5.950 1.00 58.78 111 ASN A N 1
ATOM 862 C CA . ASN A 1 111 ? -11.490 24.463 5.896 1.00 58.78 111 ASN A CA 1
ATOM 863 C C . ASN A 1 111 ? -12.624 25.096 6.727 1.00 58.78 111 ASN A C 1
ATOM 865 O O . ASN A 1 111 ? -12.398 26.074 7.443 1.00 58.78 111 ASN A O 1
ATOM 869 N N . SER A 1 112 ? -13.828 24.508 6.706 1.00 62.50 112 SER A N 1
ATOM 870 C CA . SER A 1 112 ? -14.961 24.984 7.512 1.00 62.50 112 SER A CA 1
ATOM 871 C C . SER A 1 112 ? -14.701 24.841 9.014 1.00 62.50 112 SER A C 1
ATOM 873 O O . SER A 1 112 ? -14.943 25.787 9.765 1.00 62.50 112 SER A O 1
ATOM 875 N N . SER A 1 113 ? -14.126 23.718 9.462 1.00 64.94 113 SER A N 1
ATOM 876 C CA . SER A 1 113 ? -13.820 23.508 10.883 1.00 64.94 113 SER A CA 1
ATOM 877 C C . SER A 1 113 ? -12.761 24.480 11.419 1.00 64.94 113 SER A C 1
ATOM 879 O O . SER A 1 113 ? -12.851 24.887 12.580 1.00 64.94 113 SER A O 1
ATOM 881 N N . ASN A 1 114 ? -11.771 24.862 10.606 1.00 73.19 114 ASN A N 1
ATOM 882 C CA . ASN A 1 114 ? -10.771 25.855 11.005 1.00 73.19 114 ASN A CA 1
ATOM 883 C C . ASN A 1 114 ? -11.367 27.266 11.065 1.00 73.19 114 ASN A C 1
ATOM 885 O O . ASN A 1 114 ? -11.118 27.984 12.033 1.00 73.19 114 ASN A O 1
ATOM 889 N N . ARG A 1 115 ? -12.203 27.640 10.087 1.00 69.88 115 ARG A N 1
ATOM 890 C CA . ARG A 1 115 ? -12.865 28.952 10.059 1.00 69.88 115 ARG A CA 1
ATOM 891 C C . ARG A 1 115 ? -13.790 29.154 11.264 1.00 69.88 115 ARG A C 1
ATOM 893 O O . ARG A 1 115 ? -13.681 30.168 11.947 1.00 69.88 115 ARG A O 1
ATOM 900 N N . LEU A 1 116 ? -14.596 28.141 11.592 1.00 74.56 116 LEU A N 1
ATOM 901 C CA . LEU A 1 116 ? -15.487 28.158 12.758 1.00 74.56 116 LEU A CA 1
ATOM 902 C C . LEU A 1 116 ? -14.713 28.291 14.079 1.00 74.56 116 LEU A C 1
ATOM 904 O O . LEU A 1 116 ? -15.110 29.062 14.949 1.00 74.56 116 LEU A O 1
ATOM 908 N N . ARG A 1 117 ? -13.578 27.590 14.228 1.00 73.69 117 ARG A N 1
ATOM 909 C CA . ARG A 1 117 ? -12.711 27.714 15.415 1.00 73.69 117 ARG A CA 1
ATOM 910 C C . ARG A 1 117 ? -12.138 29.123 15.572 1.00 73.69 117 ARG A C 1
ATOM 912 O O . ARG A 1 117 ? -12.109 29.638 16.689 1.00 73.69 117 ARG A O 1
ATOM 919 N N . SER A 1 118 ? -11.693 29.740 14.477 1.00 76.38 118 SER A N 1
ATOM 920 C CA . SER A 1 118 ? -11.188 31.117 14.492 1.00 76.38 118 SER A CA 1
ATOM 921 C C . SER A 1 118 ? -12.283 32.127 14.842 1.00 76.38 118 SER A C 1
ATOM 923 O O . SER A 1 118 ? -12.038 33.023 15.647 1.00 76.38 118 SER A O 1
ATOM 925 N N . GLU A 1 119 ? -13.493 31.970 14.296 1.00 78.88 119 GLU A N 1
ATOM 926 C CA . GLU A 1 119 ? -14.631 32.849 14.602 1.00 78.88 119 GLU A CA 1
ATOM 927 C C . GLU A 1 119 ? -15.067 32.766 16.070 1.00 78.88 119 GLU A C 1
ATOM 929 O O . GLU A 1 119 ? -15.307 33.805 16.687 1.00 78.88 119 GLU A O 1
ATOM 934 N N . SER A 1 120 ? -15.117 31.567 16.658 1.0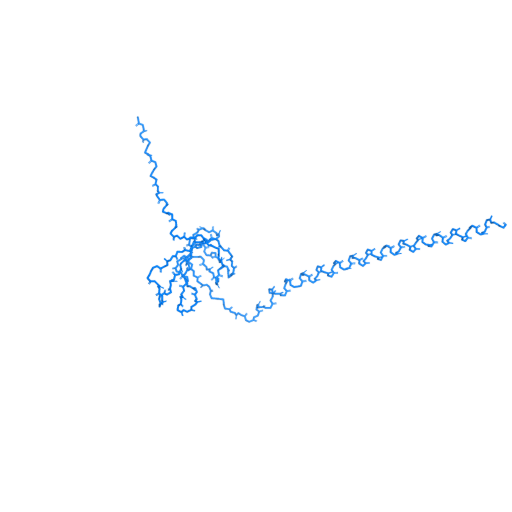0 83.62 120 SER A N 1
ATOM 935 C CA . SER A 1 120 ? -15.436 31.406 18.084 1.00 83.62 120 SER A CA 1
ATOM 936 C C . SER A 1 120 ? -14.396 32.078 18.983 1.00 83.62 120 SER A C 1
ATOM 938 O O . SER A 1 120 ? -14.756 32.847 19.868 1.00 83.62 120 SER A O 1
ATOM 940 N N . ASN A 1 121 ? -13.104 31.882 18.696 1.00 86.69 121 ASN A N 1
ATOM 941 C CA . ASN A 1 121 ? -12.026 32.473 19.494 1.00 86.69 121 ASN A CA 1
ATOM 942 C C . ASN A 1 121 ? -12.036 34.017 19.451 1.00 86.69 121 ASN A C 1
ATOM 944 O O . ASN A 1 121 ? -11.722 34.672 20.442 1.00 86.69 121 ASN A O 1
ATOM 948 N N . MET A 1 122 ? -12.422 34.619 18.319 1.00 85.12 122 MET A N 1
ATOM 949 C CA . MET A 1 122 ? -12.580 36.077 18.227 1.00 85.12 122 MET A CA 1
ATOM 950 C C . MET A 1 122 ? -13.775 36.582 19.044 1.00 85.12 122 MET A C 1
ATOM 952 O O . MET A 1 122 ? -13.675 37.623 19.693 1.00 85.12 122 MET A O 1
ATOM 956 N N . LYS A 1 123 ? -14.895 35.849 19.051 1.00 87.31 123 LYS A N 1
ATOM 957 C CA . LYS A 1 123 ? -16.081 36.218 19.840 1.00 87.31 123 LYS A CA 1
ATOM 958 C C . LYS A 1 123 ? -15.805 36.194 21.343 1.00 87.31 123 LYS A C 1
ATOM 960 O O . LYS A 1 123 ? -16.190 37.144 22.021 1.00 87.31 123 LYS A O 1
ATOM 965 N N . ASP A 1 124 ? -15.085 35.186 21.829 1.00 89.38 124 ASP A N 1
ATOM 966 C CA . ASP A 1 124 ? -14.724 35.067 23.250 1.00 89.38 124 ASP A CA 1
ATOM 967 C C . ASP A 1 124 ? -13.788 36.203 23.707 1.00 89.38 124 ASP A C 1
ATOM 969 O O . ASP A 1 124 ? -13.917 36.749 24.810 1.00 89.38 124 ASP A O 1
ATOM 973 N N . GLN A 1 125 ? -12.863 36.624 22.837 1.00 89.38 125 GLN A N 1
ATOM 974 C CA . GLN A 1 125 ? -12.003 37.782 23.098 1.00 89.38 125 GLN A CA 1
ATOM 975 C C . GLN A 1 125 ? -12.818 39.080 23.173 1.00 89.38 125 GLN A C 1
ATOM 977 O O . GLN A 1 125 ? -12.639 39.866 24.104 1.00 89.38 125 GLN A O 1
ATOM 982 N N . ILE A 1 126 ? -13.759 39.284 22.245 1.00 89.88 126 ILE A N 1
ATOM 983 C CA . ILE A 1 126 ? -14.630 40.468 22.237 1.00 89.88 126 ILE A CA 1
ATOM 984 C C . ILE A 1 126 ? -15.517 40.507 23.488 1.00 89.88 126 ILE A C 1
ATOM 986 O O . ILE A 1 126 ? -15.622 41.558 24.120 1.00 89.88 126 ILE A O 1
ATOM 990 N N . SER A 1 127 ? -16.123 39.385 23.894 1.00 91.00 127 SER A N 1
ATOM 991 C CA . SER A 1 127 ? -16.948 39.346 25.110 1.00 91.00 127 SER A CA 1
ATOM 992 C C . SER A 1 127 ? -16.139 39.659 26.365 1.00 91.00 127 SER A C 1
ATOM 994 O O . SER A 1 127 ? -16.617 40.385 27.235 1.00 91.00 127 SER A O 1
ATOM 996 N N . THR A 1 128 ? -14.897 39.176 26.436 1.00 89.06 128 THR A N 1
ATOM 997 C CA . THR A 1 128 ? -13.999 39.452 27.566 1.00 89.06 128 THR A CA 1
ATOM 998 C C . THR A 1 128 ? -13.660 40.941 27.657 1.00 89.06 128 THR A C 1
ATOM 1000 O O . THR A 1 128 ? -13.749 41.529 28.735 1.00 89.06 128 THR A O 1
ATOM 1003 N N . LEU A 1 129 ? -13.333 41.578 26.527 1.00 88.12 129 LEU A N 1
ATOM 1004 C CA . LEU A 1 129 ? -13.047 43.017 26.470 1.00 88.12 129 LEU A CA 1
ATOM 1005 C C . LEU A 1 129 ? -14.270 43.870 26.844 1.00 88.12 129 LEU A C 1
ATOM 1007 O O . LEU A 1 129 ? -14.133 44.882 27.533 1.00 88.12 129 LEU A O 1
ATOM 1011 N N . LEU A 1 130 ? -15.471 43.458 26.425 1.00 89.62 130 LEU A N 1
ATOM 1012 C CA . LEU A 1 130 ? -16.722 44.134 26.783 1.00 89.62 130 LEU A CA 1
ATOM 1013 C C . LEU A 1 130 ? -17.049 44.021 28.278 1.00 89.62 130 LEU A C 1
ATOM 1015 O O . LEU A 1 130 ? -17.585 44.963 28.855 1.00 89.62 130 LEU A O 1
ATOM 1019 N N . GLU A 1 131 ? -16.737 42.896 28.919 1.00 88.88 131 GLU A N 1
ATOM 1020 C CA . GLU A 1 131 ? -16.944 42.748 30.364 1.00 88.88 131 GLU A CA 1
ATOM 1021 C C . GLU A 1 131 ? -15.962 43.628 31.153 1.00 88.88 131 GLU A C 1
ATOM 1023 O O . GLU A 1 131 ? -16.356 44.356 32.067 1.00 88.88 131 GLU A O 1
ATOM 1028 N N . GLN A 1 132 ? -14.690 43.650 30.741 1.00 87.25 132 GLN A N 1
ATOM 1029 C CA . GLN A 1 132 ? -13.673 44.517 31.341 1.00 87.25 132 GLN A CA 1
ATOM 1030 C C . GLN A 1 132 ? -14.043 46.003 31.232 1.00 87.25 132 GLN A C 1
ATOM 1032 O O . GLN A 1 132 ? -13.908 46.739 32.212 1.00 87.25 132 GLN A O 1
ATOM 1037 N N . SER A 1 133 ? -14.561 46.449 30.082 1.00 88.19 133 SER A N 1
ATOM 1038 C CA . SER A 1 133 ? -14.973 47.846 29.908 1.00 88.19 133 SER A CA 1
ATOM 1039 C C . SER A 1 133 ? -16.154 48.225 30.810 1.00 88.19 133 SER A C 1
ATOM 1041 O O . SER A 1 133 ? -16.113 49.289 31.430 1.00 88.19 133 SER A O 1
ATOM 1043 N N . ARG A 1 134 ? -17.149 47.340 30.996 1.00 85.94 134 ARG A N 1
ATOM 1044 C CA . ARG A 1 134 ? -18.249 47.568 31.957 1.00 85.94 134 ARG A CA 1
ATOM 1045 C C . ARG A 1 134 ? -17.745 47.718 33.389 1.00 85.94 134 ARG A C 1
ATOM 1047 O O . ARG A 1 134 ? -18.200 48.615 34.104 1.00 85.94 134 ARG A O 1
ATOM 1054 N N . HIS A 1 135 ? -16.800 46.875 33.810 1.00 80.31 135 HIS A N 1
ATOM 1055 C CA . HIS A 1 135 ? -16.206 46.978 35.143 1.00 80.31 135 HIS A CA 1
ATOM 1056 C C . HIS A 1 135 ? -15.498 48.323 35.342 1.00 80.31 135 HIS A C 1
ATOM 1058 O O . HIS A 1 135 ? -15.739 48.987 36.354 1.00 80.31 135 HIS A O 1
ATOM 1064 N N . VAL A 1 136 ? -14.706 48.771 34.363 1.00 82.56 136 VAL A N 1
ATOM 1065 C CA . VAL A 1 136 ? -14.011 50.069 34.409 1.00 82.56 136 VAL A CA 1
ATOM 1066 C C . VAL A 1 136 ? -15.001 51.236 34.463 1.00 82.56 136 VAL A C 1
ATOM 1068 O O . VAL A 1 136 ? -14.852 52.117 35.310 1.00 82.56 136 VAL A O 1
ATOM 1071 N N . SER A 1 137 ? -16.059 51.225 33.645 1.00 79.19 137 SER A N 1
ATOM 1072 C CA . SER A 1 137 ? -17.102 52.262 33.684 1.00 79.19 137 SER A CA 1
ATOM 1073 C C . SER A 1 137 ? -17.822 52.311 35.034 1.00 79.19 137 SER A C 1
ATOM 1075 O O . SER A 1 137 ? -18.055 53.394 35.573 1.00 79.19 137 SER A O 1
ATOM 1077 N N . SER A 1 138 ? -18.127 51.150 35.623 1.00 76.19 138 SER A N 1
ATOM 1078 C CA . SER A 1 138 ? -18.755 51.076 36.948 1.00 76.19 138 SER A CA 1
ATOM 1079 C C . SER A 1 138 ? -17.838 51.588 38.069 1.00 76.19 138 SER A C 1
ATOM 1081 O O . SER A 1 138 ? -18.311 52.234 39.005 1.00 76.19 138 SER A O 1
ATOM 1083 N N . ALA A 1 139 ? -16.527 51.344 37.965 1.00 75.50 139 ALA A N 1
ATOM 1084 C CA . ALA A 1 139 ? -15.534 51.847 38.907 1.00 75.50 139 ALA A CA 1
ATOM 1085 C C . ALA A 1 139 ? -15.360 53.367 38.779 1.00 75.50 139 ALA A C 1
ATOM 1087 O O . ALA A 1 139 ? -15.362 54.055 39.796 1.00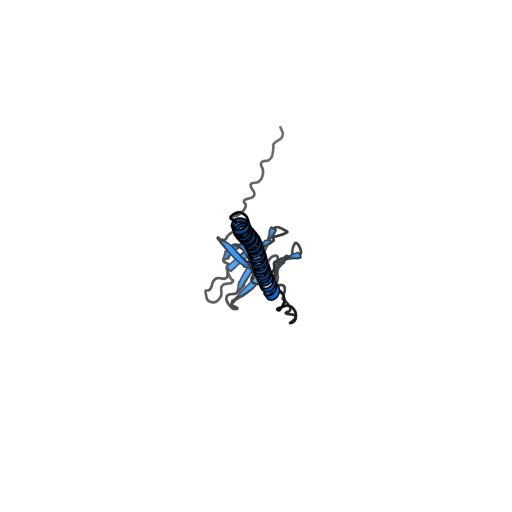 75.50 139 ALA A O 1
ATOM 1088 N N . SER A 1 14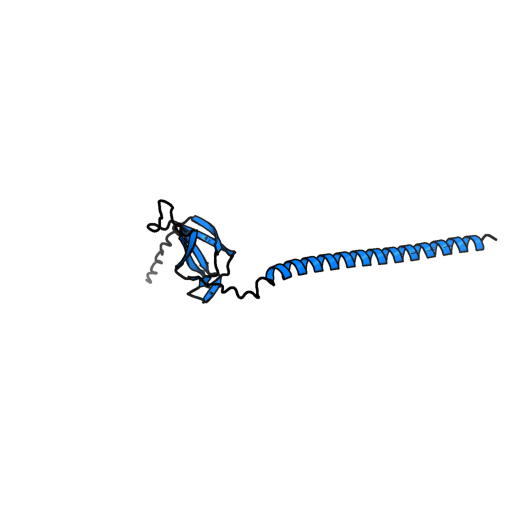0 ? -15.302 53.894 37.551 1.00 74.81 140 SER A N 1
ATOM 1089 C CA . SER A 1 140 ? -15.222 55.338 37.292 1.00 74.81 140 SER A CA 1
ATOM 1090 C C . SER A 1 140 ? -16.438 56.080 37.848 1.00 74.81 140 SER A C 1
ATOM 1092 O O . SER A 1 140 ? -16.278 57.032 38.603 1.00 74.81 140 SER A O 1
ATOM 1094 N N . ALA A 1 141 ? -17.655 55.582 37.597 1.00 74.56 141 ALA A N 1
ATOM 1095 C CA . ALA A 1 141 ? -18.881 56.198 38.109 1.00 74.56 141 ALA A CA 1
ATOM 1096 C C . ALA A 1 141 ? -18.931 56.263 39.650 1.00 74.56 141 ALA A C 1
ATOM 1098 O O . ALA A 1 141 ? -19.499 57.195 40.221 1.00 74.56 141 ALA A O 1
ATOM 1099 N N . ARG A 1 142 ? -18.322 55.290 40.344 1.00 69.56 142 ARG A N 1
ATOM 1100 C CA . ARG A 1 142 ? -18.194 55.304 41.813 1.00 69.56 142 ARG A CA 1
ATOM 1101 C C . ARG A 1 142 ? -17.207 56.363 42.306 1.00 69.56 142 ARG A C 1
ATOM 1103 O O . ARG A 1 142 ? -17.425 56.910 43.387 1.00 69.56 142 ARG A O 1
ATOM 1110 N N . LEU A 1 143 ? -16.145 56.638 41.548 1.00 64.44 143 LEU A N 1
ATOM 1111 C CA . LEU A 1 143 ? -15.164 57.678 41.872 1.00 64.44 143 LEU A CA 1
ATOM 1112 C C . LEU A 1 143 ? -15.783 59.074 41.703 1.00 64.44 143 LEU A C 1
ATOM 1114 O O . LEU A 1 143 ? -15.772 59.843 42.661 1.00 64.44 143 LEU A O 1
ATOM 1118 N N . ASP A 1 144 ? -16.473 59.328 40.585 1.00 64.75 144 ASP A N 1
ATOM 1119 C CA . ASP A 1 144 ? -17.207 60.583 40.341 1.00 64.75 144 ASP A CA 1
ATOM 1120 C C . ASP A 1 144 ? -18.236 60.899 41.442 1.00 64.75 144 ASP A C 1
ATOM 1122 O O . ASP A 1 144 ? -18.419 62.050 41.850 1.00 64.75 144 ASP A O 1
ATOM 1126 N N . HIS A 1 145 ? -18.929 59.876 41.957 1.00 64.38 145 HIS A N 1
ATOM 1127 C CA . HIS A 1 145 ? -19.895 60.062 43.042 1.00 64.38 145 HIS A CA 1
ATOM 1128 C C . HIS A 1 145 ? -19.228 60.399 44.381 1.00 64.38 145 HIS A C 1
ATOM 1130 O O . HIS A 1 145 ? -19.807 61.124 45.193 1.00 64.38 145 HIS A O 1
ATOM 1136 N N . LYS A 1 146 ? -18.007 59.902 44.611 1.00 60.69 146 LYS A N 1
ATOM 1137 C CA . LYS A 1 146 ? -17.233 60.170 45.826 1.00 60.69 146 LYS A CA 1
ATOM 1138 C C . LYS A 1 146 ? -16.647 61.581 45.820 1.00 60.69 146 LYS A C 1
ATOM 1140 O O . LYS A 1 146 ? -16.691 62.232 46.862 1.00 60.69 146 LYS A O 1
ATOM 1145 N N . ASP A 1 147 ? -16.199 62.065 44.663 1.00 60.78 147 ASP A N 1
ATOM 1146 C CA . ASP A 1 147 ? -15.696 63.434 44.505 1.00 60.78 147 ASP A CA 1
ATOM 1147 C C . ASP A 1 147 ? -16.820 64.463 44.711 1.00 60.78 147 ASP A C 1
ATOM 1149 O O . ASP A 1 147 ? -16.695 65.349 45.556 1.00 60.78 147 ASP A O 1
ATOM 1153 N N . ARG A 1 148 ? -18.002 64.250 44.109 1.00 60.16 148 ARG A N 1
ATOM 1154 C CA . ARG A 1 148 ? -19.183 65.115 44.333 1.00 60.16 148 ARG A CA 1
ATOM 1155 C C . ARG A 1 148 ? -19.692 65.137 45.779 1.00 60.16 148 ARG A C 1
ATOM 1157 O O . ARG A 1 148 ? -20.318 66.113 46.189 1.00 60.16 148 ARG A O 1
ATOM 1164 N N . ASN A 1 149 ? -19.507 64.054 46.541 1.00 59.44 149 ASN A N 1
ATOM 1165 C CA . ASN A 1 149 ? -19.950 63.981 47.939 1.00 59.44 149 ASN A CA 1
ATOM 1166 C C . ASN A 1 149 ? -18.945 64.634 48.906 1.00 59.44 149 A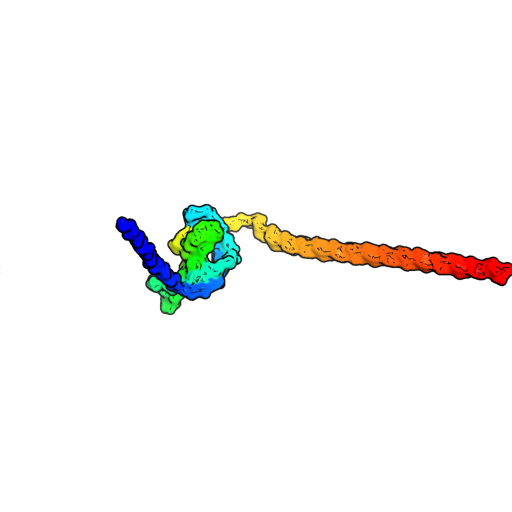SN A C 1
ATOM 1168 O O . ASN A 1 149 ? -19.330 65.064 49.991 1.00 59.44 149 ASN A O 1
ATOM 1172 N N . LYS A 1 150 ? -17.673 64.742 48.504 1.00 58.38 150 LYS A N 1
ATOM 1173 C CA . LYS A 1 150 ? -16.614 65.399 49.282 1.00 58.38 150 LYS A CA 1
ATOM 1174 C C . LYS A 1 150 ? -16.777 66.924 49.293 1.00 58.38 150 LYS A C 1
ATOM 1176 O O . LYS A 1 150 ? -16.597 67.547 50.339 1.00 58.38 150 LYS A O 1
ATOM 1181 N N . ASP A 1 151 ? -17.225 67.498 48.176 1.00 59.03 151 ASP A N 1
ATOM 1182 C CA . ASP A 1 151 ? -17.499 68.937 48.057 1.00 59.03 151 ASP A CA 1
ATOM 1183 C C . ASP A 1 151 ? -18.709 69.388 48.897 1.00 59.03 151 ASP A C 1
ATOM 1185 O O . ASP A 1 151 ? -18.741 70.511 49.389 1.00 59.03 151 ASP A O 1
ATOM 1189 N N . LYS A 1 152 ? -19.686 68.501 49.142 1.00 59.59 152 LYS A N 1
ATOM 1190 C CA . LYS A 1 152 ? -20.880 68.805 49.958 1.00 59.59 152 LYS A CA 1
ATOM 1191 C C . LYS A 1 152 ? -20.653 68.758 51.472 1.00 59.59 152 LYS A C 1
ATOM 1193 O O . LYS A 1 152 ? -21.494 69.255 52.209 1.00 59.59 152 LYS A O 1
ATOM 1198 N N . GLN A 1 153 ? -19.564 68.147 51.940 1.00 57.41 153 GLN A N 1
ATOM 1199 C CA . GLN A 1 153 ? -19.230 68.051 53.371 1.00 57.41 153 GLN A CA 1
ATOM 1200 C C . GLN A 1 153 ? -18.276 69.160 53.847 1.00 57.41 153 GLN A C 1
ATOM 1202 O O . GLN A 1 153 ? -17.928 69.189 55.023 1.00 57.41 153 GLN A O 1
ATOM 1207 N N . SER A 1 154 ? -17.851 70.054 52.948 1.00 55.59 154 SER A N 1
ATOM 1208 C CA . SER A 1 154 ? -16.882 71.124 53.229 1.00 55.59 154 SER A CA 1
ATOM 1209 C C . SER A 1 154 ? -17.510 72.532 53.216 1.00 55.59 154 SER A C 1
ATOM 1211 O O . SER A 1 154 ? -16.789 73.516 53.066 1.00 55.59 154 SER A O 1
ATOM 1213 N N . SER A 1 155 ? -18.840 72.637 53.339 1.00 51.69 155 SER A N 1
ATOM 1214 C CA . SER A 1 155 ? -19.597 73.894 53.503 1.00 51.69 155 SER A CA 1
ATOM 1215 C C . SER A 1 155 ? -20.368 73.898 54.814 1.00 51.69 155 SER A C 1
ATOM 1217 O O . SER A 1 155 ? -20.875 72.816 55.184 1.00 51.69 155 SER A O 1
#

Nearest PDB structures (foldseek):
  6zym-assembly1_u  TM=6.594E-01  e=7.989E-08  Homo sapiens
  7b9v-assembly1_D  TM=6.017E-01  e=6.415E-08  Saccharomyces cerevisiae
  6j6q-assembly1_F  TM=6.324E-01  e=1.110E-07  Saccharomyces cerevisiae S288C
  5lj5-assembly1_D  TM=9.132E-01  e=1.055E-05  Saccharomyces cerevisiae
  5yzg-assembly1_Y  TM=5.809E-01  e=8.003E-07  Homo sapiens

Mean predicted aligned error: 16.53 Å

Solvent-accessible surface area (backbone atoms only — not comparable to full-atom values): 9279 Å² total; per-residue (Å²): 136,84,82,77,79,77,81,81,79,76,80,76,72,75,75,78,48,49,80,44,75,49,56,36,92,50,30,33,34,31,72,88,75,66,51,74,44,54,52,66,46,77,42,73,27,34,43,23,80,40,83,93,58,57,48,99,87,45,80,16,41,31,38,40,33,60,41,90,84,79,60,47,67,28,33,36,32,46,38,78,88,76,76,44,76,43,68,73,37,53,41,43,76,55,81,79,77,80,62,93,80,59,82,69,56,68,68,50,52,60,53,49,56,51,52,53,52,54,52,51,55,51,49,56,53,51,53,51,54,55,52,54,50,52,52,51,52,57,51,50,56,54,49,57,54,51,55,62,53,54,64,67,70,74,112

Foldseek 3Di:
DDPDDDDDPPPPPDPQFDWDKDWACAWKQFPPPRDIDGGGDIFTWGKHWDPPLDDPNRTKIWIWGADPPPRDTWIWIQRPVVRDIDTDDRIDGDDPPPPVPPPPPPVVVVVVVVVVVVVVVVVVVVVVVVVVVVVVVVVVVVVVVVVVVVVVVPD

pLDDT: mean 80.61, std 15.93, range [49.09, 96.5]